Protein AF-A0A3A6DMU8-F1 (afdb_monomer_lite)

Radius of gyration: 18.83 Å; chains: 1; bounding box: 40×31×61 Å

pLDDT: mean 75.44, std 18.03, range [40.88, 97.56]

Foldseek 3Di:
DDPVVVVVVVVVVVVVVVVVLVVVVVVVLVLLLVLVVCLVLVQKWKAAPVGHTCSVVLCVVCVVCNVVSVSVVSVVVCVVRLIAIDFGADPVRHTDDDDQCSVFFDADSNGHGPGGSD

Structure (mmCIF, N/CA/C/O backbone):
data_AF-A0A3A6DMU8-F1
#
_entry.id   AF-A0A3A6DMU8-F1
#
loop_
_atom_site.group_PDB
_atom_site.id
_atom_site.type_symbol
_atom_site.label_atom_id
_atom_site.label_alt_id
_atom_site.label_comp_id
_atom_site.label_asym_id
_atom_site.label_entity_id
_atom_site.label_seq_id
_atom_site.pdbx_PDB_ins_code
_atom_site.Cartn_x
_atom_site.Cartn_y
_atom_site.Cartn_z
_atom_site.occupancy
_atom_site.B_iso_or_equiv
_atom_site.auth_seq_id
_atom_site.auth_comp_id
_atom_site.auth_asym_id
_atom_site.aut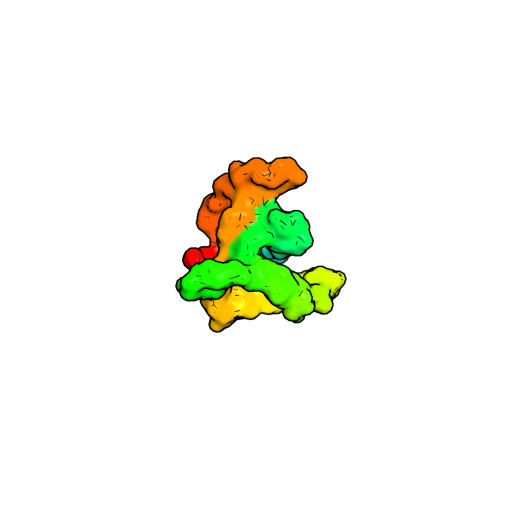h_atom_id
_atom_site.pdbx_PDB_model_num
ATOM 1 N N . MET A 1 1 ? 18.334 -8.227 -50.642 1.00 51.19 1 MET A N 1
ATOM 2 C CA . MET A 1 1 ? 18.338 -7.642 -49.281 1.00 51.19 1 MET A CA 1
ATOM 3 C C . MET A 1 1 ? 19.434 -8.353 -48.491 1.00 51.19 1 MET A C 1
ATOM 5 O O . MET A 1 1 ? 19.410 -9.572 -48.434 1.00 51.19 1 MET A O 1
ATOM 9 N N . SER A 1 2 ? 20.480 -7.648 -48.043 1.00 53.09 2 SER A N 1
ATOM 10 C CA . SER A 1 2 ? 21.663 -8.291 -47.438 1.00 53.09 2 SER A CA 1
ATOM 11 C C . SER A 1 2 ? 21.329 -8.824 -46.043 1.00 53.09 2 SER A C 1
ATOM 13 O O . SER A 1 2 ? 20.878 -8.056 -45.197 1.00 53.09 2 SER A O 1
ATOM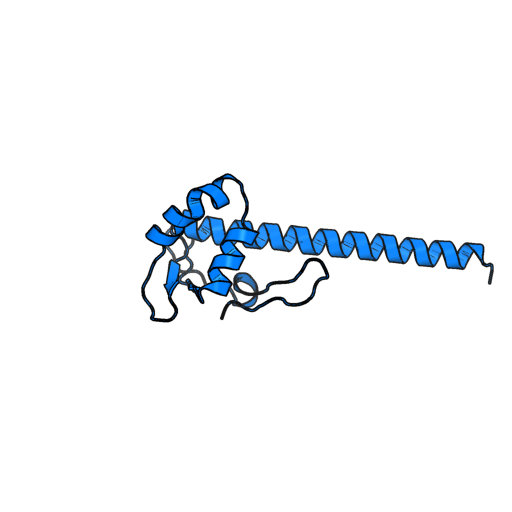 15 N N . TRP A 1 3 ? 21.578 -10.114 -45.804 1.00 45.69 3 TRP A N 1
ATOM 16 C CA . TRP A 1 3 ? 21.328 -10.842 -44.548 1.00 45.69 3 TRP A CA 1
ATOM 17 C C . TRP A 1 3 ? 21.848 -10.099 -43.301 1.00 45.69 3 TRP A C 1
ATOM 19 O O . TRP A 1 3 ? 21.198 -10.080 -42.257 1.00 45.69 3 TRP A O 1
ATOM 29 N N . LYS A 1 4 ? 22.961 -9.364 -43.442 1.00 52.75 4 LYS A N 1
ATOM 30 C CA . LYS A 1 4 ? 23.556 -8.537 -42.379 1.00 52.75 4 LYS A CA 1
ATOM 31 C C . LYS A 1 4 ? 22.650 -7.381 -41.923 1.00 52.75 4 LYS A C 1
ATOM 33 O O . LYS A 1 4 ? 22.676 -7.021 -40.753 1.00 52.75 4 LYS A O 1
ATOM 38 N N . LYS A 1 5 ? 21.827 -6.821 -42.820 1.00 51.84 5 LYS A N 1
ATOM 39 C CA . LYS A 1 5 ? 20.878 -5.738 -42.500 1.00 51.84 5 LYS A CA 1
ATOM 40 C C . LYS A 1 5 ? 19.640 -6.256 -41.752 1.00 51.84 5 LYS A C 1
ATOM 42 O O . LYS A 1 5 ? 19.160 -5.570 -40.863 1.00 51.84 5 LYS A O 1
ATOM 47 N N . CYS A 1 6 ? 19.176 -7.477 -42.040 1.00 51.66 6 CYS A N 1
ATOM 48 C CA . CYS A 1 6 ? 18.055 -8.094 -41.314 1.00 51.66 6 CYS A CA 1
ATOM 49 C C . CYS A 1 6 ? 18.408 -8.430 -39.857 1.00 51.66 6 CYS A C 1
ATOM 51 O O . CYS A 1 6 ? 17.595 -8.187 -38.972 1.00 51.66 6 CYS A O 1
ATOM 53 N N . ILE A 1 7 ? 19.622 -8.926 -39.593 1.00 57.62 7 ILE A N 1
ATOM 54 C CA . ILE A 1 7 ? 20.071 -9.251 -38.225 1.00 57.62 7 IL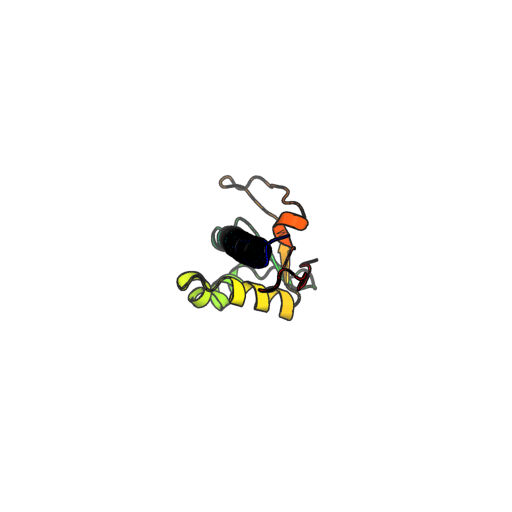E A CA 1
ATOM 55 C C . ILE A 1 7 ? 20.191 -7.983 -37.363 1.00 57.62 7 ILE A C 1
ATOM 57 O O . ILE A 1 7 ? 19.783 -7.987 -36.205 1.00 57.62 7 ILE A O 1
ATOM 61 N N . LEU A 1 8 ? 20.680 -6.879 -37.939 1.00 52.22 8 LEU A N 1
ATOM 62 C CA . LEU A 1 8 ? 20.764 -5.581 -37.258 1.00 52.22 8 LEU A CA 1
ATOM 63 C C . LEU A 1 8 ? 19.383 -5.009 -36.899 1.00 52.22 8 LEU A C 1
ATOM 65 O O . LEU A 1 8 ? 19.216 -4.483 -35.803 1.00 52.22 8 LEU A O 1
ATOM 69 N N . CYS A 1 9 ? 18.386 -5.151 -37.778 1.00 51.94 9 CYS A N 1
ATOM 70 C CA . CYS A 1 9 ? 17.014 -4.729 -37.481 1.00 51.94 9 CYS A CA 1
ATOM 71 C C . CYS A 1 9 ? 16.372 -5.578 -36.374 1.00 51.94 9 CYS A C 1
ATOM 73 O O . CYS A 1 9 ? 15.703 -5.029 -35.507 1.00 51.94 9 CYS A O 1
ATOM 75 N N . ILE A 1 10 ? 16.608 -6.893 -36.359 1.00 53.06 10 ILE A N 1
ATOM 76 C CA . ILE A 1 10 ? 16.070 -7.786 -35.322 1.00 53.06 10 ILE A CA 1
ATOM 77 C C . ILE A 1 10 ? 16.705 -7.472 -33.955 1.00 53.06 10 ILE A C 1
ATOM 79 O O . ILE A 1 10 ? 15.985 -7.320 -32.973 1.00 53.06 10 ILE A O 1
ATOM 83 N N . LEU A 1 11 ? 18.028 -7.277 -33.889 1.00 48.41 11 LEU A N 1
ATOM 84 C CA . LEU A 1 11 ? 18.724 -6.880 -32.654 1.00 48.41 11 LEU A CA 1
ATOM 85 C C . LEU A 1 11 ? 18.262 -5.518 -32.114 1.00 48.41 11 LEU A C 1
ATOM 87 O O . LEU A 1 11 ? 18.097 -5.368 -30.906 1.00 48.41 11 LEU A O 1
ATOM 91 N N . ALA A 1 12 ? 18.017 -4.541 -32.993 1.00 50.75 12 ALA A N 1
ATOM 92 C CA . ALA A 1 12 ? 17.495 -3.235 -32.592 1.00 50.75 12 ALA A CA 1
ATOM 93 C C . ALA A 1 12 ? 16.074 -3.334 -32.006 1.00 50.75 12 ALA A C 1
ATOM 95 O O . ALA A 1 12 ? 15.786 -2.694 -31.000 1.00 50.75 12 ALA A O 1
ATOM 96 N N . VAL A 1 13 ? 15.210 -4.183 -32.574 1.00 48.84 13 VAL A N 1
ATOM 97 C CA . VAL A 1 13 ? 13.848 -4.407 -32.057 1.00 48.84 13 VAL A CA 1
ATOM 98 C C . VAL A 1 13 ? 13.871 -5.116 -30.695 1.00 48.84 13 VAL A C 1
ATOM 100 O O . VAL A 1 13 ? 13.135 -4.707 -29.800 1.00 48.84 13 VAL A O 1
ATOM 103 N N . PHE A 1 14 ? 14.753 -6.102 -30.486 1.00 47.72 14 PHE A N 1
ATOM 104 C CA . PHE A 1 14 ? 14.911 -6.753 -29.175 1.00 47.72 14 PHE A CA 1
ATOM 105 C C . PHE A 1 14 ? 15.449 -5.803 -28.092 1.00 47.72 14 PHE A C 1
ATOM 107 O O . PHE A 1 14 ? 14.990 -5.853 -26.952 1.00 47.72 14 PHE A O 1
ATOM 114 N N . LEU A 1 15 ? 16.376 -4.902 -28.437 1.00 49.22 15 LEU A N 1
ATOM 115 C CA . LEU A 1 15 ? 16.882 -3.882 -27.508 1.00 49.22 15 LEU A CA 1
ATOM 116 C C . LEU A 1 15 ? 15.813 -2.838 -27.152 1.00 49.22 15 LEU A C 1
ATOM 118 O O . LEU A 1 15 ? 15.704 -2.447 -25.990 1.00 49.22 15 LEU A O 1
ATOM 122 N N . CYS A 1 16 ? 14.997 -2.414 -28.121 1.00 50.75 16 CYS A N 1
ATOM 123 C CA . CYS A 1 16 ? 13.904 -1.472 -27.878 1.00 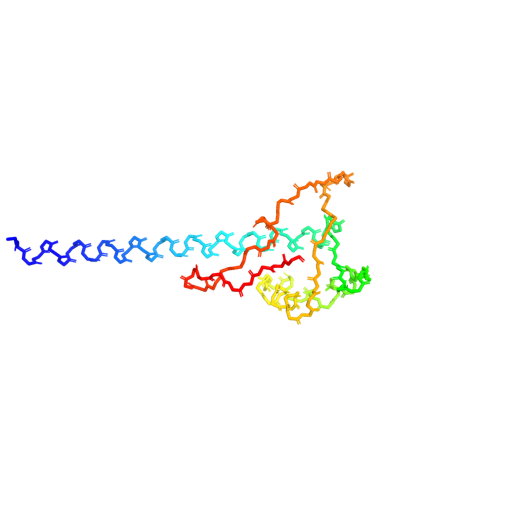50.75 16 CYS A CA 1
ATOM 124 C C . CYS A 1 16 ? 12.769 -2.089 -27.045 1.00 50.75 16 CYS A C 1
ATOM 126 O O . CYS A 1 16 ? 12.258 -1.421 -26.149 1.00 50.75 16 CYS A O 1
ATOM 128 N N . ALA A 1 17 ? 12.413 -3.356 -27.287 1.00 53.09 17 ALA A N 1
ATOM 129 C CA . ALA A 1 17 ? 11.412 -4.065 -26.488 1.00 53.09 17 ALA A CA 1
ATOM 130 C C . ALA A 1 17 ? 11.883 -4.269 -25.037 1.00 53.09 17 ALA A C 1
ATOM 132 O O . ALA A 1 17 ? 11.151 -3.969 -24.100 1.00 53.09 17 ALA A O 1
ATOM 133 N N . GLY A 1 18 ? 13.142 -4.677 -24.830 1.00 56.41 18 GLY A N 1
ATOM 134 C CA . GLY A 1 18 ? 13.701 -4.834 -23.482 1.00 56.41 18 GLY A CA 1
ATOM 135 C C . GLY A 1 18 ? 13.752 -3.523 -22.686 1.00 56.41 18 GLY A C 1
ATOM 136 O O . GLY A 1 18 ? 13.446 -3.507 -21.494 1.00 56.41 18 GLY A O 1
ATOM 137 N N . ALA A 1 19 ? 14.089 -2.406 -23.338 1.00 61.72 19 ALA A N 1
ATOM 138 C CA . ALA A 1 19 ? 14.109 -1.091 -22.696 1.00 61.72 19 ALA A CA 1
ATOM 139 C C . ALA A 1 19 ? 12.702 -0.582 -22.335 1.00 61.72 19 ALA A C 1
ATOM 141 O O . ALA A 1 19 ? 12.525 0.008 -21.269 1.00 61.72 19 ALA A O 1
ATOM 142 N N . ALA A 1 20 ? 11.706 -0.831 -23.191 1.00 60.72 20 ALA A N 1
ATOM 143 C CA . ALA A 1 20 ? 10.314 -0.470 -22.927 1.00 60.72 20 ALA A CA 1
ATOM 144 C C . ALA A 1 20 ? 9.740 -1.255 -21.736 1.00 60.72 20 ALA A C 1
ATOM 146 O O . ALA A 1 20 ? 9.157 -0.656 -20.833 1.00 60.72 20 ALA A O 1
ATOM 147 N N . ASN A 1 21 ? 9.988 -2.567 -21.677 1.00 61.62 21 ASN A N 1
ATOM 148 C CA . ASN A 1 21 ? 9.538 -3.413 -20.570 1.00 61.62 21 ASN A CA 1
ATOM 149 C C . ASN A 1 21 ? 10.200 -3.012 -19.241 1.00 61.62 21 ASN A C 1
ATOM 151 O O . ASN A 1 21 ? 9.525 -2.901 -18.220 1.00 61.62 21 ASN A O 1
ATOM 155 N N . ALA A 1 22 ? 11.502 -2.710 -19.250 1.00 66.50 22 ALA A N 1
ATOM 156 C CA . ALA A 1 22 ? 12.202 -2.233 -18.056 1.00 66.50 22 ALA A CA 1
ATOM 157 C C . ALA A 1 22 ? 11.689 -0.864 -17.567 1.00 66.50 22 ALA A C 1
ATOM 159 O O . ALA A 1 22 ? 11.678 -0.599 -16.364 1.00 66.50 22 ALA A O 1
ATOM 160 N N . LEU A 1 23 ? 11.271 0.017 -18.483 1.00 69.31 23 LEU A N 1
ATOM 161 C CA . LEU A 1 23 ? 10.695 1.317 -18.137 1.00 69.31 23 LEU A CA 1
ATOM 162 C C . LEU A 1 23 ? 9.302 1.172 -17.513 1.00 69.31 23 LEU A C 1
ATOM 164 O O . LEU A 1 23 ? 9.043 1.792 -16.483 1.00 69.31 23 LEU A O 1
ATOM 168 N N . LEU A 1 24 ? 8.441 0.342 -18.106 1.00 67.31 24 LEU A N 1
ATOM 169 C CA . LEU A 1 24 ? 7.109 0.031 -17.576 1.00 67.31 24 LEU A CA 1
ATOM 170 C C . LEU A 1 24 ? 7.198 -0.550 -16.164 1.00 67.31 24 LEU A C 1
ATOM 172 O O . LEU A 1 24 ? 6.539 -0.065 -15.248 1.00 67.31 24 LEU A O 1
ATOM 176 N N . HIS A 1 25 ? 8.090 -1.523 -15.976 1.00 67.88 25 HIS A N 1
ATOM 177 C CA . HIS A 1 25 ? 8.315 -2.167 -14.686 1.00 67.88 25 HIS A CA 1
ATOM 178 C C . HIS A 1 25 ? 8.760 -1.172 -13.603 1.00 67.88 25 HIS A C 1
ATOM 180 O O . HIS A 1 25 ? 8.202 -1.145 -12.507 1.00 67.88 25 HIS A O 1
ATOM 186 N N . ARG A 1 26 ? 9.685 -0.258 -13.933 1.00 70.50 26 ARG A N 1
ATOM 187 C CA . ARG A 1 26 ? 10.107 0.815 -13.014 1.00 70.50 26 ARG A CA 1
ATOM 188 C C . ARG A 1 26 ? 8.989 1.801 -12.689 1.00 70.50 26 ARG A C 1
ATOM 190 O O . ARG A 1 26 ? 8.870 2.213 -11.538 1.00 70.50 26 ARG A O 1
ATOM 197 N N . GLN A 1 27 ? 8.185 2.195 -13.677 1.00 71.62 27 GLN A N 1
ATOM 198 C CA . GLN A 1 27 ? 7.042 3.079 -13.434 1.00 71.62 27 GLN A CA 1
ATOM 199 C C . GLN A 1 27 ? 6.020 2.423 -12.503 1.00 71.62 27 GLN A C 1
ATOM 201 O O . GLN A 1 27 ? 5.474 3.093 -11.629 1.00 71.62 27 GLN A O 1
ATOM 206 N N . GLN A 1 28 ? 5.800 1.117 -12.646 1.00 71.31 28 GLN A N 1
ATOM 207 C CA . GLN A 1 28 ? 4.910 0.358 -11.778 1.00 71.31 28 GLN A CA 1
ATOM 208 C C . GLN A 1 28 ? 5.428 0.287 -10.339 1.00 71.31 28 GLN A C 1
ATOM 210 O O . GLN A 1 28 ? 4.682 0.599 -9.414 1.00 71.31 28 GLN A O 1
ATOM 215 N N . GLU A 1 29 ? 6.700 -0.068 -10.133 1.00 74.56 29 GLU A N 1
ATOM 216 C CA . GLU A 1 29 ? 7.287 -0.098 -8.785 1.00 74.56 29 GLU A CA 1
ATOM 217 C C . GLU A 1 29 ? 7.222 1.273 -8.105 1.00 74.56 29 GLU A C 1
ATOM 219 O O . GLU A 1 29 ? 6.994 1.362 -6.898 1.00 74.56 29 GLU A O 1
ATOM 224 N N . GLN A 1 30 ? 7.365 2.350 -8.881 1.00 80.31 30 GLN A N 1
ATOM 225 C CA . GLN A 1 30 ? 7.254 3.706 -8.364 1.00 80.31 30 GLN A CA 1
ATOM 226 C C . GLN A 1 30 ? 5.816 4.072 -7.975 1.00 80.31 30 GLN A C 1
ATOM 228 O O . GLN A 1 30 ? 5.610 4.566 -6.869 1.00 80.31 30 GLN A O 1
ATOM 233 N N . LYS A 1 31 ? 4.819 3.754 -8.812 1.00 79.31 31 LYS A N 1
ATOM 234 C CA . LYS A 1 31 ? 3.399 3.949 -8.467 1.00 79.31 31 LYS A CA 1
ATOM 235 C C . LYS A 1 31 ? 3.010 3.184 -7.201 1.00 79.31 31 LYS A C 1
ATOM 237 O O . LYS A 1 31 ? 2.383 3.747 -6.308 1.00 79.31 31 LYS A O 1
ATOM 242 N N . GLN A 1 32 ? 3.445 1.927 -7.094 1.00 80.44 32 GLN A N 1
ATOM 243 C CA . GLN A 1 32 ? 3.220 1.112 -5.902 1.00 80.44 32 GLN A CA 1
ATOM 244 C C . GLN A 1 32 ? 3.857 1.752 -4.665 1.00 80.44 32 GLN A C 1
ATOM 246 O O . GLN A 1 32 ? 3.222 1.876 -3.620 1.00 80.44 32 GLN A O 1
ATOM 251 N N . ALA A 1 33 ? 5.103 2.208 -4.779 1.00 86.38 33 ALA A N 1
ATOM 252 C CA . ALA A 1 33 ? 5.764 2.903 -3.685 1.00 86.38 33 ALA A CA 1
ATOM 253 C C . ALA A 1 33 ? 4.981 4.146 -3.240 1.00 86.38 33 ALA A C 1
ATOM 255 O O . ALA A 1 33 ? 4.890 4.409 -2.044 1.00 86.38 33 ALA A O 1
ATOM 256 N N . ASP A 1 34 ? 4.425 4.908 -4.180 1.00 87.00 34 ASP A N 1
ATOM 257 C CA . ASP A 1 34 ? 3.729 6.155 -3.880 1.00 87.00 34 ASP A CA 1
ATOM 258 C C . ASP A 1 34 ? 2.397 5.917 -3.158 1.00 87.00 34 ASP A C 1
ATOM 260 O O . ASP A 1 34 ? 2.167 6.535 -2.121 1.00 87.00 34 ASP A O 1
ATOM 264 N N . ILE A 1 35 ? 1.582 4.950 -3.583 1.00 87.75 35 ILE A N 1
ATOM 265 C CA . ILE A 1 35 ? 0.339 4.605 -2.868 1.00 87.75 35 ILE A CA 1
ATOM 266 C C . ILE A 1 35 ? 0.625 4.035 -1.478 1.00 87.75 35 ILE A C 1
ATOM 268 O O . ILE A 1 35 ? -0.016 4.437 -0.507 1.00 87.75 35 ILE A O 1
ATOM 272 N N . ILE A 1 36 ? 1.612 3.140 -1.337 1.00 91.50 36 ILE A N 1
ATOM 273 C CA . ILE A 1 36 ? 1.956 2.615 -0.009 1.00 91.50 36 ILE A CA 1
ATOM 274 C C . ILE A 1 36 ? 2.428 3.748 0.910 1.00 91.50 36 ILE A C 1
ATOM 276 O O . ILE A 1 36 ? 2.059 3.770 2.083 1.00 91.50 36 ILE A O 1
ATOM 280 N N . LYS A 1 37 ? 3.181 4.735 0.404 1.00 92.56 37 LYS A N 1
ATOM 281 C CA . LYS A 1 37 ? 3.527 5.921 1.205 1.00 92.56 37 LYS A CA 1
ATOM 282 C C . LYS A 1 37 ? 2.288 6.690 1.652 1.00 92.56 37 LYS A C 1
ATOM 284 O O . LYS A 1 37 ? 2.259 7.104 2.806 1.00 92.56 37 LYS A O 1
ATOM 289 N N . LEU A 1 38 ? 1.275 6.856 0.796 1.00 91.75 38 LEU A N 1
ATOM 290 C CA . LEU A 1 38 ? 0.022 7.512 1.193 1.00 91.75 38 LEU A CA 1
ATOM 291 C C . LEU A 1 38 ? -0.621 6.786 2.382 1.00 91.75 38 LEU A C 1
ATOM 293 O O . LEU A 1 38 ? -0.976 7.432 3.365 1.00 91.75 38 LEU A O 1
ATOM 297 N N . ILE A 1 39 ? -0.667 5.451 2.365 1.00 93.62 39 ILE A N 1
ATOM 298 C CA . ILE A 1 39 ? -1.163 4.656 3.504 1.00 93.62 39 ILE A CA 1
ATOM 299 C C . ILE A 1 39 ? -0.326 4.935 4.763 1.00 93.62 39 ILE A C 1
ATOM 301 O O . ILE A 1 39 ? -0.866 5.244 5.826 1.00 93.62 39 ILE A O 1
ATOM 305 N N . TYR A 1 40 ? 1.006 4.878 4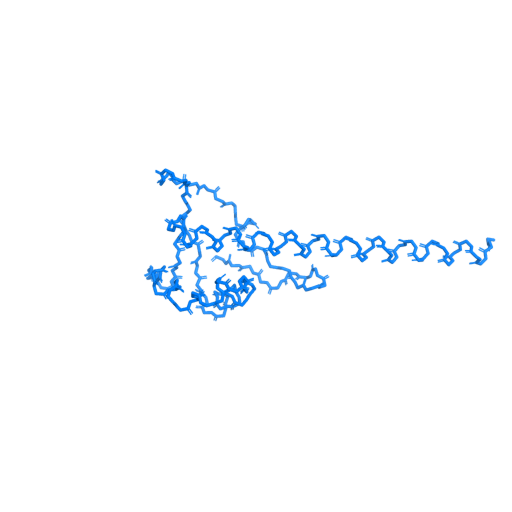.662 1.00 95.12 40 TYR A N 1
ATOM 306 C CA . TYR A 1 40 ? 1.892 5.103 5.811 1.00 95.12 40 TYR A CA 1
ATOM 307 C C . TYR A 1 40 ? 1.822 6.531 6.364 1.00 95.12 40 TYR A C 1
ATOM 309 O O . TYR A 1 40 ? 1.970 6.713 7.576 1.00 95.12 40 TYR A O 1
ATOM 317 N N . ASN A 1 41 ? 1.501 7.509 5.520 1.00 94.25 41 ASN A N 1
ATOM 318 C CA . ASN A 1 41 ? 1.288 8.904 5.894 1.00 94.25 41 ASN A CA 1
ATOM 319 C C . ASN A 1 41 ? -0.128 9.197 6.420 1.00 94.25 41 ASN A C 1
ATOM 321 O O . ASN A 1 41 ? -0.423 10.349 6.728 1.00 94.25 41 ASN A O 1
ATOM 325 N N . ASN A 1 42 ? -0.995 8.185 6.549 1.00 92.25 42 ASN A N 1
ATOM 326 C CA . ASN A 1 42 ? -2.415 8.335 6.901 1.00 92.25 42 ASN A CA 1
ATOM 327 C C . ASN A 1 42 ? -3.210 9.174 5.881 1.00 92.25 42 ASN A C 1
ATOM 329 O O . ASN A 1 42 ? -4.191 9.822 6.226 1.00 92.25 42 ASN A O 1
ATOM 333 N N . GLN A 1 43 ? -2.769 9.154 4.626 1.00 92.94 43 GLN A N 1
ATOM 334 C CA . GLN A 1 43 ? -3.380 9.835 3.485 1.00 92.94 43 GLN A CA 1
ATOM 335 C C . GLN A 1 43 ? -4.178 8.875 2.595 1.00 92.94 43 GLN A C 1
ATOM 337 O O . GLN A 1 43 ? -4.680 9.279 1.555 1.00 92.94 43 GLN A O 1
ATOM 342 N N . ALA A 1 44 ? -4.266 7.605 2.974 1.00 91.19 44 ALA A N 1
ATOM 343 C CA . ALA A 1 44 ? -5.127 6.602 2.368 1.00 91.19 44 ALA A CA 1
ATOM 344 C C . ALA A 1 44 ? -5.562 5.613 3.452 1.00 91.19 44 ALA A C 1
ATOM 346 O O . ALA A 1 44 ? -4.825 5.371 4.417 1.00 91.19 44 ALA A O 1
ATOM 347 N N . LEU A 1 45 ? -6.750 5.040 3.294 1.00 91.88 45 LEU A N 1
ATOM 348 C CA . LEU A 1 45 ? -7.281 4.018 4.183 1.00 91.88 45 LEU A CA 1
ATOM 349 C C . LEU A 1 45 ? -7.167 2.643 3.542 1.00 91.88 45 LEU A C 1
ATOM 351 O O . LEU A 1 45 ? -7.314 2.503 2.333 1.00 91.88 45 LEU A O 1
ATOM 355 N N . VAL A 1 46 ? -6.941 1.632 4.377 1.00 92.50 46 VAL A N 1
ATOM 356 C CA . VAL A 1 46 ? -7.046 0.228 3.981 1.00 92.50 46 VAL A CA 1
ATOM 357 C C . VAL A 1 46 ? -8.224 -0.377 4.718 1.00 92.50 46 VAL A C 1
ATOM 359 O O . VAL A 1 46 ? -8.305 -0.259 5.945 1.00 92.50 46 VAL A O 1
ATOM 362 N N . SER A 1 47 ? -9.114 -1.037 3.988 1.00 93.75 47 SER A N 1
ATOM 363 C CA . SER A 1 47 ? -10.320 -1.651 4.538 1.00 93.75 47 SER A CA 1
ATOM 364 C C . SER A 1 47 ? -10.452 -3.096 4.082 1.00 93.75 47 SER A C 1
ATOM 366 O O . SER A 1 47 ? -9.986 -3.480 3.015 1.00 93.75 47 SER A O 1
ATOM 368 N N . LYS A 1 48 ? -11.096 -3.926 4.896 1.00 91.75 48 LYS A N 1
ATOM 369 C CA . LYS A 1 48 ? -11.520 -5.265 4.475 1.00 91.75 48 LYS A CA 1
ATOM 370 C C . LYS A 1 48 ? -12.737 -5.173 3.553 1.00 91.75 48 LYS A C 1
ATOM 372 O O . LYS A 1 48 ? -13.489 -4.205 3.616 1.00 91.75 48 LYS A O 1
ATOM 377 N N . ALA A 1 49 ? -13.022 -6.248 2.820 1.00 85.31 49 ALA A N 1
ATOM 378 C CA . ALA A 1 49 ? -14.228 -6.368 1.994 1.00 85.31 49 ALA A CA 1
ATOM 379 C C . ALA A 1 49 ? -15.560 -6.145 2.750 1.00 85.31 49 ALA A C 1
ATOM 381 O O . ALA A 1 49 ? -16.570 -5.807 2.141 1.00 85.31 49 ALA A O 1
ATOM 382 N N . ASN A 1 50 ? -15.589 -6.330 4.076 1.00 89.38 50 ASN A N 1
ATOM 383 C CA . ASN A 1 50 ? -16.766 -6.055 4.910 1.00 89.38 50 ASN A CA 1
ATOM 384 C C . ASN A 1 50 ? -16.888 -4.577 5.349 1.00 89.38 50 ASN A C 1
ATOM 386 O O . ASN A 1 50 ? -17.827 -4.251 6.072 1.00 89.38 50 ASN A O 1
ATOM 390 N N . GLY A 1 51 ? -15.962 -3.706 4.936 1.00 86.94 51 GLY A N 1
ATOM 391 C CA . GLY A 1 51 ? -15.942 -2.276 5.253 1.00 86.94 51 GLY A CA 1
ATOM 392 C C . GLY A 1 51 ? -15.171 -1.896 6.522 1.00 86.94 51 GLY A C 1
ATOM 393 O O . GLY A 1 51 ? -15.064 -0.709 6.823 1.00 86.94 51 GLY A O 1
ATOM 394 N N . ASP A 1 52 ? -14.607 -2.858 7.260 1.00 93.69 52 ASP A N 1
ATOM 395 C CA . ASP A 1 52 ? -13.811 -2.554 8.453 1.00 93.69 52 ASP A CA 1
ATOM 396 C C . ASP A 1 52 ? -12.484 -1.895 8.057 1.00 93.69 52 ASP A C 1
ATOM 398 O O . ASP A 1 52 ? -11.653 -2.517 7.388 1.00 93.69 52 ASP A O 1
ATOM 402 N N . THR A 1 53 ? -12.246 -0.665 8.518 1.00 94.88 53 THR A N 1
ATOM 403 C CA . THR A 1 53 ? -10.951 0.008 8.356 1.00 94.88 53 THR A CA 1
ATOM 404 C C . THR A 1 53 ? -9.881 -0.677 9.206 1.00 94.88 53 THR A C 1
ATOM 406 O O . THR A 1 53 ? -10.028 -0.841 10.417 1.00 94.88 53 THR A O 1
ATOM 409 N N . ILE A 1 54 ? -8.775 -1.051 8.568 1.00 95.69 54 ILE A N 1
ATOM 410 C CA . ILE A 1 54 ? -7.648 -1.773 9.169 1.00 95.69 54 ILE A CA 1
ATOM 411 C C . ILE A 1 54 ? -6.305 -1.060 8.991 1.00 95.69 54 ILE A C 1
ATOM 413 O O . ILE A 1 54 ? -5.274 -1.661 9.277 1.00 95.69 54 ILE A O 1
ATOM 417 N N . THR A 1 55 ? -6.289 0.201 8.549 1.00 95.62 55 THR A N 1
ATOM 418 C CA . THR A 1 55 ? -5.074 0.965 8.205 1.00 95.62 55 THR A CA 1
ATOM 419 C C . THR A 1 55 ? -3.941 0.829 9.229 1.00 95.62 55 THR A C 1
ATOM 421 O O . THR A 1 55 ? -2.813 0.508 8.857 1.00 95.62 55 THR A O 1
ATOM 424 N N . ASP A 1 56 ? -4.221 1.002 10.523 1.00 96.88 56 ASP A N 1
ATOM 425 C CA . ASP A 1 56 ? -3.186 0.920 11.564 1.00 96.88 56 ASP A CA 1
ATOM 426 C C . ASP A 1 56 ? -2.626 -0.499 11.724 1.00 96.88 56 ASP A C 1
ATOM 428 O O . ASP A 1 56 ? -1.411 -0.696 11.795 1.00 96.88 56 ASP A O 1
ATOM 432 N N . ILE A 1 57 ? -3.507 -1.503 11.727 1.00 97.00 57 ILE A N 1
ATOM 433 C CA . ILE A 1 57 ? -3.125 -2.920 11.809 1.00 97.00 57 ILE A CA 1
ATOM 434 C C . ILE A 1 57 ? -2.299 -3.300 10.577 1.00 97.00 57 ILE A C 1
ATOM 436 O O . ILE A 1 57 ? -1.252 -3.936 10.701 1.00 97.00 57 ILE A O 1
ATOM 440 N N . PHE A 1 58 ? -2.739 -2.856 9.401 1.00 96.06 58 PHE A N 1
ATOM 441 C CA . PHE A 1 58 ? -2.069 -3.079 8.130 1.00 96.06 58 PHE A CA 1
ATOM 442 C C . PHE A 1 58 ? -0.643 -2.510 8.137 1.00 96.06 58 PHE A C 1
ATOM 444 O O . PHE A 1 58 ? 0.297 -3.221 7.774 1.00 96.06 58 PHE A O 1
ATOM 451 N N . LYS A 1 59 ? -0.461 -1.270 8.618 1.00 97.38 59 LYS A N 1
ATOM 452 C CA . LYS A 1 59 ? 0.857 -0.622 8.750 1.00 97.38 59 LYS A CA 1
ATOM 453 C C . LYS A 1 59 ? 1.792 -1.400 9.671 1.00 97.38 59 LYS A C 1
ATOM 455 O O . LYS A 1 59 ? 2.959 -1.590 9.329 1.00 97.38 59 LYS A O 1
ATOM 460 N N . ILE A 1 60 ? 1.287 -1.875 10.811 1.00 97.56 60 ILE A N 1
ATOM 461 C CA . ILE A 1 60 ? 2.069 -2.673 11.766 1.00 97.56 60 ILE A CA 1
ATOM 462 C C . ILE A 1 60 ? 2.499 -3.998 11.128 1.00 97.56 60 ILE A C 1
ATOM 464 O O . ILE A 1 60 ? 3.675 -4.358 11.187 1.00 97.56 60 ILE A O 1
ATOM 468 N N . GLN A 1 61 ? 1.568 -4.703 10.482 1.00 96.75 61 GLN A N 1
ATOM 469 C CA . GLN A 1 61 ? 1.830 -5.989 9.837 1.00 96.75 61 GLN A CA 1
ATOM 470 C C . GLN A 1 61 ? 2.885 -5.875 8.724 1.00 96.75 61 GLN A C 1
ATOM 472 O O . GLN A 1 61 ? 3.739 -6.753 8.589 1.00 96.75 61 GLN A O 1
ATOM 477 N N . HIS A 1 62 ? 2.866 -4.778 7.965 1.00 96.19 62 HIS A N 1
ATOM 478 C CA . HIS A 1 62 ? 3.722 -4.583 6.795 1.00 96.19 62 HIS A CA 1
ATOM 479 C C . HIS A 1 62 ? 4.960 -3.709 7.040 1.00 96.19 62 HIS A C 1
ATOM 481 O O . HIS A 1 62 ? 5.742 -3.508 6.110 1.00 96.19 62 HIS A O 1
ATOM 487 N N . GLN A 1 63 ? 5.205 -3.249 8.275 1.00 97.38 63 GLN A N 1
ATOM 488 C CA . GLN A 1 63 ? 6.283 -2.301 8.605 1.00 97.38 63 GLN A CA 1
ATOM 489 C C . GLN A 1 63 ? 7.646 -2.735 8.052 1.00 97.38 63 GLN A C 1
ATOM 491 O O . GLN A 1 63 ? 8.331 -1.970 7.380 1.00 97.38 63 GLN A O 1
ATOM 496 N N . ARG A 1 64 ? 8.021 -4.001 8.261 1.00 97.12 64 ARG A N 1
ATOM 497 C CA . ARG A 1 64 ? 9.315 -4.519 7.799 1.00 97.12 64 ARG A CA 1
ATOM 498 C C . ARG A 1 64 ? 9.427 -4.555 6.272 1.00 97.12 64 ARG A C 1
ATOM 500 O O . ARG A 1 64 ? 10.502 -4.301 5.735 1.00 97.12 64 ARG A O 1
ATOM 507 N N . ALA A 1 65 ? 8.345 -4.902 5.577 1.00 94.44 65 ALA A N 1
ATOM 508 C CA . ALA A 1 65 ? 8.321 -4.901 4.117 1.00 94.44 65 ALA A CA 1
ATOM 509 C C . ALA A 1 65 ? 8.419 -3.465 3.582 1.00 94.44 65 ALA A C 1
ATOM 511 O O . ALA A 1 65 ? 9.155 -3.220 2.628 1.00 94.44 65 ALA A O 1
ATOM 512 N N . TYR A 1 66 ? 7.751 -2.514 4.241 1.00 95.38 66 TYR A N 1
ATOM 513 C CA . TYR A 1 66 ? 7.813 -1.095 3.907 1.00 95.38 66 TYR A CA 1
ATOM 514 C C . TYR A 1 66 ? 9.226 -0.523 4.076 1.00 95.38 66 TYR A C 1
ATOM 516 O O . TYR A 1 66 ? 9.767 0.054 3.132 1.00 95.38 66 TYR A O 1
ATOM 524 N N . ASP A 1 67 ? 9.869 -0.771 5.222 1.00 95.88 67 ASP A N 1
ATOM 525 C CA . ASP A 1 67 ? 11.235 -0.306 5.506 1.00 95.88 67 ASP A CA 1
ATOM 526 C C . ASP A 1 67 ? 12.253 -0.859 4.494 1.00 95.88 67 ASP A C 1
ATOM 528 O O . ASP A 1 67 ? 13.172 -0.160 4.060 1.00 95.88 67 ASP A O 1
ATOM 532 N N . ASN A 1 68 ? 12.048 -2.103 4.048 1.00 94.94 68 ASN A N 1
ATOM 533 C CA . ASN A 1 68 ? 12.869 -2.753 3.025 1.00 94.94 68 ASN A CA 1
ATOM 534 C C . ASN A 1 68 ? 12.451 -2.416 1.584 1.00 94.94 68 ASN A C 1
ATOM 536 O O . ASN A 1 68 ? 13.021 -2.977 0.646 1.00 94.94 68 ASN A O 1
ATOM 540 N N . LYS A 1 69 ? 11.467 -1.528 1.385 1.00 90.50 69 LYS A N 1
ATOM 541 C CA . LYS A 1 69 ? 10.918 -1.145 0.071 1.00 90.50 69 LYS A CA 1
ATOM 542 C C . LYS A 1 69 ? 10.392 -2.332 -0.747 1.00 90.50 69 LYS A C 1
ATOM 544 O O . LYS A 1 69 ? 10.408 -2.316 -1.975 1.00 90.50 69 LYS A O 1
ATOM 549 N N . GLN A 1 70 ? 9.902 -3.370 -0.076 1.00 88.56 70 GLN A N 1
ATOM 550 C CA . GLN A 1 70 ? 9.308 -4.565 -0.680 1.00 88.56 70 GLN A CA 1
ATOM 551 C C . GLN A 1 70 ? 7.828 -4.322 -1.026 1.00 88.56 70 GLN A C 1
ATOM 553 O O . GLN A 1 70 ? 6.947 -5.071 -0.609 1.00 88.56 70 GLN A O 1
ATOM 558 N N . PHE A 1 71 ? 7.540 -3.257 -1.783 1.00 86.31 71 PHE A N 1
ATOM 559 C CA . PHE A 1 71 ? 6.167 -2.804 -2.050 1.00 86.31 71 PHE A CA 1
ATOM 560 C C . PHE A 1 71 ? 5.325 -3.844 -2.789 1.00 86.31 71 PHE A C 1
ATOM 562 O O . PHE A 1 71 ? 4.151 -4.005 -2.474 1.00 86.31 71 PHE A O 1
ATOM 569 N N . ARG A 1 72 ? 5.936 -4.625 -3.690 1.00 82.81 72 ARG A N 1
ATOM 570 C CA . ARG A 1 72 ? 5.258 -5.744 -4.359 1.00 82.81 72 ARG A CA 1
ATOM 571 C C . ARG A 1 72 ? 4.660 -6.736 -3.361 1.00 82.81 72 ARG A C 1
ATOM 573 O O . ARG A 1 72 ? 3.511 -7.121 -3.514 1.00 82.81 72 ARG A O 1
ATOM 580 N N . THR A 1 73 ? 5.410 -7.112 -2.325 1.00 86.19 73 THR A N 1
ATOM 581 C CA . THR A 1 73 ? 4.941 -8.053 -1.297 1.00 86.19 73 THR A CA 1
ATOM 582 C C . THR A 1 73 ? 3.731 -7.510 -0.542 1.00 86.19 73 THR A C 1
ATOM 584 O O . THR A 1 73 ? 2.804 -8.260 -0.262 1.00 86.19 73 THR A O 1
ATOM 587 N N . ILE A 1 74 ? 3.725 -6.208 -0.246 1.00 89.88 74 ILE A N 1
ATOM 588 C CA . ILE A 1 74 ? 2.607 -5.535 0.428 1.00 89.88 74 ILE A CA 1
ATOM 589 C C . ILE A 1 74 ? 1.362 -5.559 -0.467 1.00 89.88 74 ILE A C 1
ATOM 591 O O . ILE A 1 74 ? 0.277 -5.917 -0.025 1.00 89.88 74 ILE A O 1
ATOM 595 N N . TYR A 1 75 ? 1.530 -5.240 -1.748 1.00 83.44 75 TYR A N 1
ATOM 596 C CA . TYR A 1 75 ? 0.448 -5.276 -2.727 1.00 83.44 75 TYR A CA 1
ATOM 597 C C . TYR A 1 75 ? -0.123 -6.675 -2.973 1.00 83.44 75 TYR A C 1
ATOM 599 O O . TYR A 1 75 ? -1.334 -6.829 -3.094 1.00 83.44 75 TYR A O 1
ATOM 607 N N . GLU A 1 76 ? 0.726 -7.702 -3.031 1.00 84.12 76 GLU A N 1
ATOM 608 C CA . GLU A 1 76 ? 0.270 -9.091 -3.145 1.00 84.12 76 GLU A CA 1
ATOM 609 C C . GLU A 1 76 ? -0.599 -9.511 -1.952 1.00 84.12 76 GLU A C 1
ATOM 611 O O . GLU A 1 76 ? -1.531 -10.291 -2.130 1.00 84.12 76 GLU A O 1
ATOM 616 N N . ASP A 1 77 ? -0.306 -9.018 -0.744 1.00 88.31 77 ASP A N 1
ATOM 617 C CA . ASP A 1 77 ? -1.130 -9.273 0.442 1.00 88.31 77 ASP A CA 1
ATOM 618 C C . ASP A 1 77 ? -2.490 -8.566 0.352 1.00 88.31 77 ASP A C 1
ATOM 620 O O . ASP A 1 77 ? -3.514 -9.191 0.625 1.00 88.31 77 ASP A O 1
ATOM 624 N N . ILE A 1 78 ? -2.520 -7.311 -0.117 1.00 87.12 78 ILE A N 1
ATOM 625 C CA . ILE A 1 78 ? -3.766 -6.565 -0.375 1.00 87.12 78 ILE A CA 1
ATOM 626 C C . ILE A 1 78 ? -4.680 -7.360 -1.314 1.00 87.12 78 ILE A C 1
ATOM 628 O O . ILE A 1 78 ? -5.828 -7.630 -0.960 1.00 87.12 78 ILE A O 1
ATOM 632 N N . GLY A 1 79 ? -4.157 -7.803 -2.463 1.00 82.94 79 GLY A N 1
ATOM 633 C CA . GLY A 1 79 ? -4.927 -8.588 -3.434 1.00 82.94 79 GLY A CA 1
ATOM 634 C C . GLY A 1 79 ? -5.396 -9.935 -2.873 1.00 82.94 79 GLY A C 1
ATOM 635 O O . GLY A 1 79 ? -6.576 -10.268 -2.954 1.00 82.94 79 GLY A O 1
ATOM 636 N N . LYS A 1 80 ? -4.505 -10.696 -2.219 1.00 85.19 80 LYS A N 1
ATOM 637 C CA . LYS A 1 80 ? -4.839 -12.019 -1.648 1.00 85.19 80 LYS A CA 1
ATOM 638 C C . LYS A 1 80 ? -5.928 -11.962 -0.583 1.00 85.19 80 LYS A C 1
ATOM 640 O O . LYS A 1 80 ? -6.720 -12.897 -0.485 1.00 85.19 80 LYS A O 1
ATOM 645 N N . ASN A 1 81 ? -5.941 -10.912 0.232 1.00 84.62 81 ASN A N 1
ATOM 646 C CA . ASN A 1 81 ? -6.906 -10.773 1.317 1.00 84.62 81 ASN A CA 1
ATOM 647 C C . ASN A 1 81 ? -8.153 -9.966 0.919 1.00 84.62 81 ASN A C 1
ATOM 649 O O . ASN A 1 81 ? -9.042 -9.790 1.755 1.00 84.62 81 ASN A O 1
ATOM 653 N N . GLY A 1 82 ? -8.237 -9.492 -0.330 1.00 83.94 82 GLY A N 1
ATOM 654 C CA . GLY A 1 82 ? -9.351 -8.669 -0.802 1.00 83.94 82 GLY A CA 1
ATOM 655 C C . GLY A 1 82 ? -9.487 -7.374 -0.002 1.00 83.94 82 GLY A C 1
ATOM 656 O O . GLY A 1 82 ? -10.593 -7.006 0.399 1.00 83.94 82 GLY A O 1
ATOM 657 N N . TYR A 1 83 ? -8.356 -6.745 0.320 1.00 88.19 83 TYR A N 1
ATOM 658 C CA . TYR A 1 83 ? -8.356 -5.428 0.941 1.00 88.19 83 TYR A CA 1
ATOM 659 C C . TYR A 1 83 ? -8.577 -4.353 -0.118 1.00 88.19 83 TYR A C 1
ATOM 661 O O . TYR A 1 83 ? -8.045 -4.440 -1.223 1.00 88.19 83 TYR A O 1
ATOM 669 N N . ASP A 1 84 ? -9.323 -3.327 0.263 1.00 88.38 84 ASP A N 1
ATOM 670 C CA . ASP A 1 84 ? -9.557 -2.133 -0.538 1.00 88.38 84 ASP A CA 1
ATOM 671 C C . ASP A 1 84 ? -8.679 -0.978 -0.033 1.00 88.38 84 ASP A C 1
ATOM 673 O O . ASP A 1 84 ? -8.423 -0.864 1.173 1.00 88.38 84 ASP A O 1
ATOM 677 N N . ILE A 1 85 ? -8.218 -0.133 -0.957 1.00 87.81 85 ILE A N 1
ATOM 678 C CA . ILE A 1 85 ? -7.485 1.101 -0.668 1.00 87.81 85 ILE A CA 1
ATOM 679 C C . ILE A 1 85 ? -8.357 2.277 -1.096 1.00 87.81 85 ILE A C 1
ATOM 681 O O . ILE A 1 85 ? -8.544 2.532 -2.285 1.00 87.81 85 ILE A O 1
ATOM 685 N N . SER A 1 86 ? -8.837 3.041 -0.124 1.00 86.31 86 SER A N 1
ATOM 686 C CA . SER A 1 86 ? -9.829 4.086 -0.356 1.00 86.31 86 SER A CA 1
ATOM 687 C C . SER A 1 86 ? -9.459 5.393 0.337 1.00 86.31 86 SER A C 1
ATOM 689 O O . SER A 1 86 ? -8.477 5.477 1.076 1.00 86.31 86 SER A O 1
ATOM 691 N N . SER A 1 87 ? -10.305 6.411 0.143 1.00 85.50 87 SER A N 1
ATOM 692 C CA . SER A 1 87 ? -10.273 7.666 0.905 1.00 85.50 87 SER A CA 1
ATOM 693 C C . SER A 1 87 ? -8.890 8.319 0.888 1.00 85.50 87 SER A C 1
ATOM 695 O O . SER A 1 87 ? -8.171 8.316 1.886 1.00 85.50 87 SER A O 1
ATOM 697 N N . PHE A 1 88 ? -8.513 8.845 -0.275 1.00 89.00 88 PHE A N 1
ATOM 698 C CA . PHE A 1 88 ? -7.224 9.492 -0.475 1.00 89.00 88 PHE A CA 1
ATOM 699 C C . PHE A 1 88 ? -7.277 10.955 -0.048 1.00 89.00 88 PHE A C 1
ATOM 701 O O . PHE A 1 88 ? -8.257 11.654 -0.314 1.00 89.00 88 PHE A O 1
ATOM 708 N N . TYR A 1 89 ? -6.200 11.426 0.568 1.00 88.31 89 TYR A N 1
ATOM 709 C CA . TYR A 1 89 ? -6.058 12.794 1.042 1.00 88.31 89 TYR A CA 1
ATOM 710 C C . TYR A 1 89 ? -4.736 13.406 0.578 1.00 88.31 89 TYR A C 1
ATOM 712 O O . TYR A 1 89 ? -3.737 12.709 0.395 1.00 88.31 89 TYR A O 1
ATOM 720 N N . ASP A 1 90 ? -4.710 14.725 0.415 1.00 86.31 90 ASP A N 1
ATOM 721 C CA . ASP A 1 90 ? -3.459 15.463 0.268 1.00 86.31 90 ASP A CA 1
ATOM 722 C C . ASP A 1 90 ? -2.738 15.646 1.622 1.00 86.31 90 ASP A C 1
ATOM 724 O O . ASP A 1 90 ? -3.095 15.049 2.640 1.00 86.31 90 ASP A O 1
ATOM 728 N N . GLY A 1 91 ? -1.646 16.418 1.644 1.00 83.38 91 GLY A N 1
ATOM 729 C CA . GLY A 1 91 ? -0.876 16.678 2.870 1.00 83.38 91 GLY A CA 1
ATOM 730 C C . GLY A 1 91 ? -1.625 17.497 3.927 1.00 83.38 91 GLY A C 1
ATOM 731 O O . GLY A 1 91 ? -1.206 17.515 5.082 1.00 83.38 91 GLY A O 1
ATOM 732 N N . GLU A 1 92 ? -2.723 18.150 3.546 1.00 88.94 92 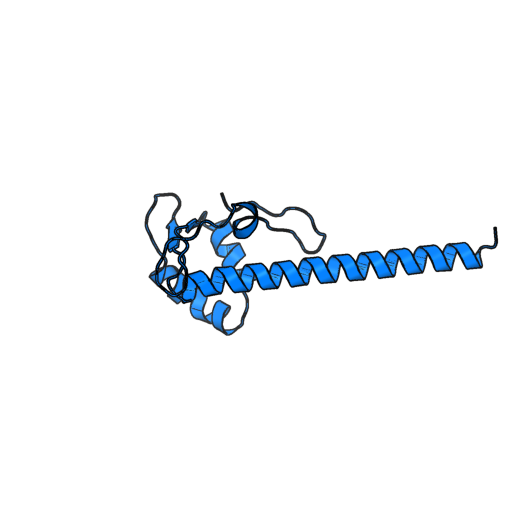GLU A N 1
ATOM 733 C CA . GLU A 1 92 ? -3.562 18.992 4.402 1.00 88.94 92 GLU A CA 1
ATOM 734 C C . GLU A 1 92 ? -4.863 18.281 4.819 1.00 88.94 92 GLU A C 1
ATOM 736 O O . GLU A 1 92 ? -5.735 18.896 5.429 1.00 88.94 92 GLU A O 1
ATOM 741 N N . MET A 1 93 ? -4.980 16.974 4.545 1.00 85.38 93 MET A N 1
ATOM 742 C CA . MET A 1 93 ? -6.175 16.154 4.786 1.00 85.38 93 MET A CA 1
ATOM 743 C C . MET A 1 93 ? -7.393 16.554 3.937 1.00 85.38 93 MET A C 1
ATOM 745 O O . MET A 1 93 ? -8.535 16.238 4.282 1.00 85.38 93 MET A O 1
ATOM 749 N N . THR A 1 94 ? -7.168 17.206 2.795 1.00 88.06 94 THR A N 1
ATOM 750 C CA . THR A 1 94 ? -8.227 17.466 1.815 1.00 88.06 94 THR A CA 1
ATOM 751 C C . THR A 1 94 ? -8.444 16.213 0.968 1.00 88.06 94 THR A C 1
ATOM 753 O O . THR A 1 94 ? -7.470 15.675 0.438 1.00 88.06 94 THR A O 1
ATOM 756 N N . PRO A 1 95 ? -9.691 15.729 0.806 1.00 87.00 95 PRO A N 1
ATOM 757 C CA . PRO A 1 95 ? -9.972 14.582 -0.047 1.00 87.00 95 PRO A CA 1
ATOM 758 C C . PRO A 1 95 ? -9.512 14.823 -1.486 1.00 87.00 95 PRO A C 1
ATOM 760 O O . PRO A 1 95 ? -9.858 15.836 -2.097 1.00 87.00 95 PRO A O 1
ATOM 763 N N . ILE A 1 96 ? -8.787 13.859 -2.043 1.00 84.62 96 ILE A N 1
ATOM 764 C CA . ILE A 1 96 ? -8.406 13.825 -3.452 1.00 84.62 96 ILE A CA 1
ATOM 765 C C . ILE A 1 96 ? -9.034 12.606 -4.119 1.00 84.62 96 ILE A C 1
ATOM 767 O O . ILE A 1 96 ? -9.216 11.553 -3.510 1.00 84.62 96 ILE A O 1
ATOM 771 N N . SER A 1 97 ? -9.391 12.752 -5.391 1.00 77.19 97 SER A N 1
ATOM 772 C CA . SER A 1 97 ? -9.840 11.630 -6.210 1.00 77.19 97 SER A CA 1
ATOM 773 C C . SER A 1 97 ? -8.658 11.115 -7.011 1.00 77.19 97 SER A C 1
ATOM 775 O O . SER A 1 97 ? -8.150 11.826 -7.874 1.00 77.19 97 SER A O 1
ATOM 777 N N . LEU A 1 98 ? -8.234 9.891 -6.718 1.00 71.31 98 LEU A N 1
ATOM 778 C CA . LEU A 1 98 ? -7.392 9.115 -7.618 1.00 71.31 98 LEU A CA 1
ATOM 779 C C . LEU A 1 98 ? -8.304 8.256 -8.491 1.00 71.31 98 LEU A C 1
ATOM 781 O O . LEU A 1 98 ? -9.308 7.717 -8.021 1.00 71.31 98 LEU A O 1
ATOM 785 N N . SER A 1 99 ? -7.985 8.162 -9.775 1.00 67.69 99 SER A N 1
ATOM 786 C CA . SER A 1 99 ? -8.671 7.259 -10.690 1.00 67.69 99 SER A CA 1
ATOM 787 C C . SER A 1 99 ? -8.387 5.806 -10.315 1.00 67.69 99 SER A C 1
ATOM 789 O O . SER A 1 99 ? -7.326 5.476 -9.786 1.00 67.69 99 SER A O 1
ATOM 791 N N . GLN A 1 100 ? -9.324 4.912 -10.630 1.00 62.75 100 GLN A N 1
ATOM 792 C CA . GLN A 1 100 ? -9.125 3.485 -10.394 1.00 62.75 100 GLN A CA 1
ATOM 793 C C . GLN A 1 100 ? -7.863 2.994 -11.112 1.00 62.75 100 GLN A C 1
ATOM 795 O O . GLN A 1 100 ? -7.062 2.315 -10.501 1.00 62.75 100 GLN A O 1
ATOM 800 N N . GLU A 1 101 ? -7.579 3.466 -12.329 1.00 63.72 101 GLU A N 1
ATOM 801 C CA . GLU A 1 101 ? -6.341 3.143 -13.053 1.00 63.72 101 GLU A CA 1
ATOM 802 C C . GLU A 1 101 ? -5.057 3.512 -12.280 1.00 63.72 101 GLU A C 1
ATOM 804 O O . GLU A 1 101 ? -4.061 2.784 -12.360 1.00 63.72 101 GLU A O 1
ATOM 809 N N . GLU A 1 102 ? -5.081 4.605 -11.508 1.00 64.94 102 GLU A N 1
ATOM 810 C CA . GLU A 1 102 ? -3.978 5.015 -10.631 1.00 64.94 102 GLU A CA 1
ATOM 811 C C . GLU A 1 102 ? -3.820 4.082 -9.428 1.00 64.94 102 GLU A C 1
ATOM 813 O O . GLU A 1 102 ? -2.685 3.832 -9.030 1.00 64.94 102 GLU A O 1
ATOM 818 N N . ILE A 1 103 ? -4.922 3.538 -8.903 1.00 65.75 103 ILE A N 1
ATOM 819 C CA . ILE A 1 103 ? -4.967 2.678 -7.709 1.00 65.75 103 ILE A CA 1
ATOM 820 C C . ILE A 1 103 ? -4.726 1.199 -8.054 1.00 65.75 103 ILE A C 1
ATOM 822 O O . ILE A 1 103 ? -4.077 0.475 -7.297 1.00 65.75 103 ILE A O 1
ATOM 826 N N . SER A 1 104 ? -5.257 0.744 -9.190 1.00 57.19 104 SER A N 1
ATOM 827 C CA . SER A 1 104 ? -5.680 -0.642 -9.375 1.00 57.19 104 SER A CA 1
ATOM 828 C C . SER A 1 104 ? -4.932 -1.423 -10.441 1.00 57.19 104 SER A C 1
ATOM 830 O O . SER A 1 104 ? -5.157 -2.619 -10.532 1.00 57.19 104 SER A O 1
ATOM 832 N N . SER A 1 105 ? -4.093 -0.820 -11.282 1.00 58.03 105 SER A N 1
ATOM 833 C CA . SER A 1 105 ? -3.552 -1.557 -12.434 1.00 58.03 105 SER A CA 1
ATOM 834 C C . SER A 1 105 ? -2.279 -2.330 -12.077 1.00 58.03 105 SER A C 1
ATOM 836 O O . SER A 1 105 ? -1.231 -1.732 -11.820 1.00 58.03 105 SER A O 1
ATOM 838 N N . PHE A 1 106 ? -2.352 -3.664 -12.106 1.00 58.66 106 PHE A N 1
ATOM 839 C CA . PHE A 1 106 ? -1.216 -4.562 -11.883 1.00 58.66 106 PHE A CA 1
ATOM 840 C C . PHE A 1 106 ? -0.759 -5.155 -13.196 1.00 58.66 106 PHE A C 1
ATOM 842 O O . PHE A 1 106 ? -1.582 -5.709 -13.906 1.00 58.66 106 PHE A O 1
ATOM 849 N N . TYR A 1 107 ? 0.540 -5.161 -13.465 1.00 52.66 107 TYR A N 1
ATOM 850 C CA . TYR A 1 107 ? 1.090 -5.939 -14.568 1.00 52.66 107 TYR A CA 1
ATOM 851 C C . TYR A 1 107 ? 2.173 -6.898 -14.055 1.00 52.66 107 TYR A C 1
ATOM 853 O O . TYR A 1 107 ? 2.864 -6.589 -13.078 1.00 52.66 107 TYR A O 1
ATOM 861 N N . ASP A 1 108 ? 2.293 -8.089 -14.641 1.00 48.97 108 ASP A N 1
ATOM 862 C CA . ASP A 1 108 ? 3.413 -8.992 -14.370 1.00 48.97 108 ASP A CA 1
ATOM 863 C C . ASP A 1 108 ? 4.706 -8.460 -15.003 1.00 48.97 108 ASP A C 1
ATOM 865 O O . ASP A 1 108 ? 4.736 -7.417 -15.660 1.00 48.97 108 ASP A O 1
ATOM 869 N N . ALA A 1 109 ? 5.810 -9.178 -14.792 1.00 40.88 109 ALA A N 1
ATOM 870 C CA . ALA A 1 109 ? 7.098 -8.837 -15.394 1.00 40.88 109 ALA A CA 1
ATOM 871 C C . ALA A 1 109 ? 7.074 -8.846 -16.940 1.00 40.88 109 ALA A C 1
ATOM 873 O O . ALA A 1 109 ? 7.976 -8.276 -17.559 1.00 40.88 109 ALA A O 1
ATOM 874 N N . ASP A 1 110 ? 6.049 -9.455 -17.543 1.00 44.09 110 ASP A N 1
ATOM 875 C CA . ASP A 1 110 ? 5.835 -9.563 -18.984 1.00 44.09 110 ASP A CA 1
ATOM 876 C C . ASP A 1 110 ? 4.854 -8.498 -19.520 1.00 44.09 110 ASP A C 1
ATOM 878 O O . ASP A 1 110 ? 4.665 -8.389 -20.733 1.00 44.09 110 ASP A O 1
ATOM 882 N N . GLY A 1 111 ? 4.284 -7.656 -18.648 1.00 44.31 111 GLY A N 1
ATOM 883 C CA . GLY A 1 111 ? 3.341 -6.601 -19.018 1.00 44.31 111 GLY A CA 1
ATOM 884 C C . GLY A 1 111 ? 1.887 -7.066 -19.148 1.00 44.31 111 GLY A C 1
ATOM 885 O O . GLY A 1 111 ? 1.081 -6.343 -19.733 1.00 44.31 111 GLY A O 1
ATOM 886 N N . ASN A 1 112 ? 1.527 -8.240 -18.622 1.00 52.56 112 ASN A N 1
ATOM 887 C CA . ASN A 1 112 ? 0.145 -8.728 -18.600 1.00 52.56 112 ASN A CA 1
ATOM 888 C C . ASN A 1 112 ? -0.576 -8.267 -17.338 1.00 52.56 112 ASN A C 1
ATOM 890 O O . ASN A 1 112 ? 0.005 -8.328 -16.259 1.00 52.56 112 ASN A O 1
ATOM 894 N N . LEU A 1 113 ? -1.845 -7.865 -17.457 1.00 51.34 113 LEU A N 1
ATOM 895 C CA . LEU A 1 113 ? -2.656 -7.458 -16.310 1.00 51.34 113 LEU A CA 1
ATOM 896 C C . LEU A 1 113 ? -2.766 -8.622 -15.303 1.00 51.34 113 LEU A C 1
ATOM 898 O O . LEU A 1 113 ? -3.318 -9.667 -15.642 1.00 51.34 113 LEU A O 1
ATOM 902 N N . LEU A 1 114 ? -2.231 -8.453 -14.093 1.00 50.09 114 LEU A N 1
ATOM 903 C CA . LEU A 1 114 ? -2.237 -9.489 -13.051 1.00 50.09 114 LEU A CA 1
ATOM 904 C C . LEU A 1 114 ? -3.521 -9.487 -12.228 1.00 50.09 114 LEU A C 1
ATOM 906 O O . LEU A 1 114 ? -4.019 -10.550 -11.872 1.00 50.09 114 LEU A O 1
ATOM 910 N N . ASP A 1 115 ? -4.024 -8.302 -11.906 1.00 43.09 115 ASP A N 1
ATOM 911 C CA . ASP A 1 115 ? -5.236 -8.110 -11.123 1.00 43.09 115 ASP A CA 1
ATOM 912 C C . ASP A 1 115 ? -5.726 -6.668 -11.296 1.00 43.09 115 ASP A C 1
ATOM 914 O O . ASP A 1 115 ? -5.041 -5.835 -11.897 1.00 43.09 115 ASP A O 1
ATOM 918 N N . THR A 1 116 ? -6.914 -6.373 -10.783 1.00 47.41 116 THR A N 1
ATOM 919 C CA . THR A 1 116 ? -7.407 -5.009 -10.592 1.00 47.41 116 THR A CA 1
ATOM 920 C C . THR A 1 116 ? -7.908 -4.917 -9.156 1.00 47.41 116 THR A C 1
ATOM 922 O O . THR A 1 116 ? -8.869 -5.602 -8.828 1.00 47.41 116 THR A O 1
ATOM 925 N N . VAL A 1 117 ? -7.276 -4.114 -8.288 1.00 46.31 117 VAL A N 1
ATOM 926 C CA . VAL A 1 117 ? -7.864 -3.827 -6.960 1.00 46.31 117 VAL A CA 1
ATOM 927 C C . VAL A 1 117 ? -9.162 -3.072 -7.227 1.00 46.31 117 VAL A C 1
ATOM 929 O O . VAL A 1 117 ? -9.131 -1.962 -7.766 1.00 46.31 117 VAL A O 1
ATOM 932 N N . GLN A 1 118 ? -10.289 -3.742 -6.989 1.00 42.28 118 GLN A N 1
ATOM 933 C CA . GLN A 1 118 ? -11.621 -3.180 -7.190 1.00 42.28 118 GLN A CA 1
ATOM 934 C C . GLN A 1 118 ? -12.004 -2.259 -6.051 1.00 42.28 118 GLN A C 1
ATOM 936 O O . GLN A 1 118 ? -11.871 -2.709 -4.894 1.00 42.28 118 GLN A O 1
#

Sequence (118 aa):
MSWKKCILCILAVFLCAGAANALLHRQQEQKQADIIKLIYNNQALVSKANGDTITDIFKIQHQRAYDNKQFRTIYEDIGKNGYDISSFYDGEMTPISLSQEEISSFYDADGNLLDTVQ

Secondary structure (DSSP, 8-state):
--HHHHHHHHHHHHHHHHHHHHHHHHHHHHHHHHHHHHHHTTSSEEE-TTS-B-HHHHHHHHHHHHHTT-HHHHHHHHHHHT-EEE-EE-TTS-EE---HHHHHEEE-TTS-EEEE--